Protein AF-A0A0L7MQJ2-F1 (afdb_monomer_lite)

Organism: Comamonas testosteroni (NCBI:txid285)

Secondary structure (DSSP, 8-state):
--EEEEETTEE-SSHHHHHHHHHHS-TT-EEEEEEEETTEEEEEEEEPPSS---GGGGTT-SEEEEEEEE--TT-SS-EEEEEPPEEES--TTTHHHHHHHHHHHHHHHHHHTT----TTPEEEEEEES-HHHHHHHHHHHHHHHHSHHHHHTT-EEEEE----

InterPro domains:
  IPR001478 PDZ domain [PF13180] (2-48)
  IPR036034 PDZ superfamily [G3DSA:2.30.42.10] (1-57)
  IPR036034 PDZ superfamily [SSF50156] (2-57)

Radius of gyration: 17.22 Å; chains: 1; bounding box: 42×33×40 Å

Structure (mmCIF, N/CA/C/O backbone):
data_AF-A0A0L7MQJ2-F1
#
_entry.id   AF-A0A0L7MQJ2-F1
#
loop_
_atom_site.group_PDB
_atom_site.id
_atom_site.type_symbol
_atom_site.label_atom_id
_atom_site.label_alt_id
_atom_site.label_comp_id
_atom_site.label_asym_id
_atom_site.label_entity_id
_atom_site.label_seq_id
_atom_site.pdbx_PDB_ins_code
_atom_site.Cartn_x
_atom_site.Cartn_y
_atom_site.Cartn_z
_atom_site.occupancy
_atom_site.B_iso_or_equiv
_atom_site.auth_seq_id
_atom_site.auth_comp_id
_atom_site.auth_asym_id
_atom_site.auth_atom_id
_atom_site.pdbx_PDB_model_num
ATOM 1 N N . MET A 1 1 ? -9.897 9.387 10.960 1.00 54.31 1 MET A N 1
ATOM 2 C CA . MET A 1 1 ? -9.555 7.980 11.228 1.00 54.31 1 MET A CA 1
ATOM 3 C C . MET A 1 1 ? -10.835 7.204 11.083 1.00 54.31 1 MET A C 1
ATOM 5 O O . MET A 1 1 ? -11.811 7.571 11.732 1.00 54.31 1 MET A O 1
ATOM 9 N N . ASP A 1 2 ? -10.810 6.209 10.210 1.00 71.81 2 ASP A N 1
ATOM 10 C CA . ASP A 1 2 ? -11.964 5.371 9.940 1.00 71.81 2 ASP A CA 1
ATOM 11 C C . ASP A 1 2 ? -11.776 4.053 10.677 1.00 71.81 2 ASP A C 1
ATOM 13 O O . ASP A 1 2 ? -10.704 3.455 10.597 1.00 71.81 2 ASP A O 1
ATOM 17 N N . VAL A 1 3 ? -12.790 3.622 11.420 1.00 79.94 3 VAL A N 1
ATOM 18 C CA . VAL A 1 3 ? -12.745 2.364 12.175 1.00 79.94 3 VAL A CA 1
ATOM 19 C C . VAL A 1 3 ? -13.822 1.448 11.630 1.00 79.94 3 VAL A C 1
ATOM 21 O O . VAL A 1 3 ? -15.001 1.785 11.690 1.00 79.94 3 VAL A O 1
ATOM 24 N N . ILE A 1 4 ? -13.433 0.299 11.084 1.00 84.31 4 ILE A N 1
ATOM 25 C CA . ILE A 1 4 ? -14.390 -0.712 10.633 1.00 84.31 4 ILE A CA 1
ATOM 26 C C . ILE A 1 4 ? -14.901 -1.451 11.870 1.00 84.31 4 ILE A C 1
ATOM 28 O O . ILE A 1 4 ? -14.121 -2.099 12.562 1.00 84.31 4 ILE A O 1
ATOM 32 N N . PHE A 1 5 ? -16.200 -1.350 12.145 1.00 82.50 5 PHE A N 1
ATOM 33 C CA . PHE A 1 5 ? -16.848 -2.069 13.247 1.00 82.50 5 PHE A CA 1
ATOM 34 C C . PHE A 1 5 ? -17.380 -3.422 12.814 1.00 82.50 5 PHE A C 1
ATOM 36 O O . PHE A 1 5 ? -17.315 -4.393 13.565 1.00 82.50 5 PHE A O 1
ATOM 43 N N . SER A 1 6 ? -17.945 -3.476 11.609 1.00 89.44 6 SER A N 1
ATOM 44 C CA . SER A 1 6 ? -18.527 -4.700 11.095 1.00 89.44 6 SER A CA 1
ATOM 45 C C . SER A 1 6 ? -18.398 -4.816 9.588 1.00 89.44 6 SER A C 1
ATOM 47 O O . SER A 1 6 ? -18.327 -3.816 8.868 1.00 89.44 6 SER A O 1
ATOM 49 N N . ALA A 1 7 ? -18.384 -6.063 9.133 1.00 90.88 7 ALA A N 1
ATOM 50 C CA . ALA A 1 7 ? -18.475 -6.431 7.734 1.00 90.88 7 ALA A CA 1
ATOM 51 C C . ALA A 1 7 ? -19.572 -7.493 7.574 1.00 90.88 7 ALA A C 1
ATOM 53 O O . ALA A 1 7 ? -19.578 -8.483 8.302 1.00 90.88 7 ALA A O 1
ATOM 54 N N . ASP A 1 8 ? -20.531 -7.255 6.678 1.00 92.19 8 ASP A N 1
ATOM 55 C CA . ASP A 1 8 ? -21.753 -8.056 6.491 1.00 92.19 8 ASP A CA 1
ATOM 56 C C . ASP A 1 8 ? -22.468 -8.381 7.809 1.00 92.19 8 ASP A C 1
ATOM 58 O O . ASP A 1 8 ? -22.819 -9.525 8.096 1.00 92.19 8 ASP A O 1
ATOM 62 N N . ASP A 1 9 ? -22.634 -7.347 8.638 1.00 90.06 9 ASP A N 1
ATOM 63 C CA . ASP A 1 9 ? -23.268 -7.422 9.958 1.00 90.06 9 ASP A CA 1
ATOM 64 C C . ASP A 1 9 ? -22.552 -8.332 10.979 1.00 90.06 9 ASP A C 1
ATOM 66 O O . ASP A 1 9 ? -23.074 -8.559 12.069 1.00 90.06 9 ASP A O 1
ATOM 70 N N . ARG A 1 10 ? -21.323 -8.783 10.688 1.00 91.81 10 ARG A N 1
ATOM 71 C CA . ARG A 1 10 ? -20.428 -9.421 11.665 1.00 91.81 10 ARG A CA 1
ATOM 72 C C . ARG A 1 10 ? -19.496 -8.396 12.285 1.00 91.81 10 ARG A C 1
ATOM 74 O O . ARG A 1 10 ? -18.801 -7.690 11.560 1.00 91.81 10 ARG A O 1
ATOM 81 N N . GLU A 1 11 ? -19.477 -8.319 13.609 1.00 91.56 11 GLU A N 1
ATOM 82 C CA . GLU A 1 11 ? -18.579 -7.428 14.344 1.00 91.56 11 GLU A CA 1
ATOM 83 C C . GLU A 1 11 ? -17.162 -8.000 14.424 1.00 91.56 11 GLU A C 1
ATOM 85 O O . GLU A 1 11 ? -16.973 -9.202 14.621 1.00 91.56 11 GLU A O 1
ATOM 90 N N . PHE A 1 12 ? -16.164 -7.125 14.299 1.00 87.38 12 PHE A N 1
ATOM 91 C CA . PHE A 1 12 ? -14.752 -7.484 14.408 1.00 87.38 12 PHE A CA 1
ATOM 92 C C . PHE A 1 12 ? -14.077 -6.599 15.450 1.00 87.38 12 PHE A C 1
ATOM 94 O O . PHE A 1 12 ? -14.210 -5.378 15.428 1.00 87.38 12 PHE A O 1
ATOM 101 N N . ASN A 1 13 ? -13.332 -7.217 16.364 1.00 83.62 13 ASN A N 1
ATOM 102 C CA . ASN A 1 13 ? -12.618 -6.516 17.435 1.00 83.62 13 ASN A CA 1
ATOM 103 C C . ASN A 1 13 ? -11.101 -6.425 17.193 1.00 83.62 13 ASN A C 1
ATOM 105 O O . ASN A 1 13 ? -10.390 -5.829 17.998 1.00 83.62 13 ASN A O 1
ATOM 109 N N . ASN A 1 14 ? -10.599 -7.020 16.108 1.00 81.44 14 ASN A N 1
ATOM 110 C CA . ASN A 1 14 ? -9.199 -6.945 15.699 1.00 81.44 14 ASN A CA 1
ATOM 111 C C . ASN A 1 14 ? -9.054 -7.121 14.177 1.00 81.44 14 ASN A C 1
ATOM 113 O O . ASN A 1 14 ? -9.897 -7.746 13.525 1.00 81.44 14 ASN A O 1
ATOM 117 N N . SER A 1 15 ? -7.968 -6.589 13.618 1.00 81.25 15 SER A N 1
ATOM 118 C CA . SER A 1 15 ? -7.682 -6.624 12.181 1.00 81.25 15 SER A CA 1
ATOM 119 C C . SER A 1 15 ? -7.475 -8.040 11.641 1.00 81.25 15 SER A C 1
ATOM 121 O O . SER A 1 15 ? -7.954 -8.331 10.550 1.00 81.25 15 SER A O 1
ATOM 123 N N . ASP A 1 16 ? -6.835 -8.937 12.393 1.00 80.31 16 ASP A N 1
ATOM 124 C CA . ASP A 1 16 ? -6.547 -10.307 11.940 1.00 80.31 16 ASP A CA 1
ATOM 125 C C . ASP A 1 16 ? -7.831 -11.113 11.679 1.00 80.31 16 ASP A C 1
ATOM 127 O O . ASP A 1 16 ? -7.945 -11.829 10.680 1.00 80.31 16 ASP A O 1
ATOM 131 N N . SER A 1 17 ? -8.835 -10.951 12.543 1.00 85.44 17 SER A N 1
ATOM 132 C CA . SER A 1 17 ? -10.152 -11.579 12.402 1.00 85.44 17 SER A CA 1
ATOM 133 C C . SER A 1 17 ? -10.933 -11.026 11.210 1.00 85.44 17 SER A C 1
ATOM 135 O O . SER A 1 17 ? -11.518 -11.804 10.452 1.00 85.44 17 SER A O 1
ATOM 137 N N . LEU A 1 18 ? -10.878 -9.707 10.989 1.00 87.31 18 LEU A N 1
ATOM 138 C CA . LEU A 1 18 ? -11.463 -9.070 9.811 1.00 87.31 18 LEU A CA 1
ATOM 139 C C . LEU A 1 18 ? -10.779 -9.575 8.538 1.00 87.31 18 LEU A C 1
ATOM 141 O O . LEU A 1 18 ? -11.455 -10.032 7.626 1.00 87.31 18 LEU A O 1
ATOM 145 N N . MET A 1 19 ? -9.447 -9.568 8.487 1.00 84.31 19 MET A N 1
ATOM 146 C CA . MET A 1 19 ? -8.677 -10.034 7.330 1.00 84.31 19 MET A CA 1
ATOM 147 C C . MET A 1 19 ? -8.956 -11.503 7.002 1.00 84.31 19 MET A C 1
ATOM 149 O O . MET A 1 19 ? -9.140 -11.845 5.836 1.00 84.31 19 MET A O 1
ATOM 153 N N . SER A 1 20 ? -9.049 -12.361 8.021 1.00 84.56 20 SER A N 1
ATOM 154 C CA . SER A 1 20 ? -9.398 -13.777 7.847 1.00 84.56 20 SER A CA 1
ATOM 155 C C . SER A 1 20 ? -10.807 -13.950 7.280 1.00 84.56 20 SER A C 1
ATOM 157 O O . SER A 1 20 ? -11.027 -14.789 6.409 1.00 84.56 20 SER A O 1
ATOM 159 N N . TYR A 1 21 ? -11.762 -13.132 7.734 1.00 89.81 21 TYR A N 1
ATOM 160 C CA . TYR A 1 21 ? -13.109 -13.121 7.173 1.00 89.81 21 TYR A CA 1
ATOM 161 C C . TYR A 1 21 ? -13.108 -12.664 5.715 1.00 89.81 21 TYR A C 1
ATOM 163 O O . TYR A 1 21 ? -13.649 -13.367 4.865 1.00 89.81 21 TYR A O 1
ATOM 171 N N . LEU A 1 22 ? -12.452 -11.544 5.405 1.00 87.75 22 LEU A N 1
ATOM 172 C CA . LEU A 1 22 ? -12.350 -11.029 4.039 1.00 87.75 22 LEU A CA 1
ATOM 173 C C . LEU A 1 22 ? -11.725 -12.052 3.082 1.00 87.75 22 LEU A C 1
ATOM 175 O O . LEU A 1 22 ? -12.209 -12.209 1.967 1.00 87.75 22 LEU A O 1
ATOM 179 N N . ALA A 1 23 ? -10.711 -12.796 3.534 1.00 83.69 23 ALA A N 1
ATOM 180 C CA . ALA A 1 23 ? -10.074 -13.858 2.756 1.00 83.69 23 ALA A CA 1
ATOM 181 C C . ALA A 1 23 ? -10.982 -15.077 2.498 1.00 83.69 23 ALA A C 1
ATOM 183 O O . ALA A 1 23 ? -10.712 -15.853 1.585 1.00 83.69 23 ALA A O 1
ATOM 184 N N . SER A 1 24 ? -12.041 -15.264 3.293 1.00 87.94 24 SER A N 1
ATOM 185 C CA . SER A 1 24 ? -13.023 -16.342 3.104 1.00 87.94 24 SER A CA 1
ATOM 186 C C . SER A 1 24 ? -14.137 -15.994 2.114 1.00 87.94 24 SER A C 1
ATOM 188 O O . SER A 1 24 ? -14.896 -16.875 1.707 1.00 87.94 24 SER A O 1
ATOM 190 N N . LEU A 1 25 ? -14.266 -14.716 1.754 1.00 87.31 25 LEU A N 1
ATOM 191 C CA . LEU A 1 25 ? -15.318 -14.237 0.869 1.00 87.31 25 LEU A CA 1
ATOM 192 C C . LEU A 1 25 ? -14.962 -14.483 -0.588 1.00 87.31 25 LEU A C 1
ATOM 194 O O . LEU A 1 25 ? -13.791 -14.512 -0.970 1.00 87.31 25 LEU A O 1
ATOM 198 N N . SER A 1 26 ? -15.994 -14.656 -1.415 1.00 82.62 26 SER A N 1
ATOM 199 C CA . SER A 1 26 ? -15.747 -14.848 -2.829 1.00 82.62 26 SER A CA 1
ATOM 200 C C . SER A 1 26 ? -15.190 -13.563 -3.450 1.00 82.62 26 SER A C 1
ATOM 202 O O . SER A 1 26 ? -15.601 -12.459 -3.068 1.00 82.62 26 SER A O 1
ATOM 204 N N . PRO A 1 27 ? -14.342 -13.692 -4.477 1.00 74.94 27 PRO A N 1
ATOM 205 C CA . PRO A 1 27 ? -14.278 -12.720 -5.557 1.00 74.94 27 PRO A CA 1
ATOM 206 C C . PRO A 1 27 ? -15.634 -12.017 -5.849 1.00 74.94 27 PRO A C 1
ATOM 208 O O . PRO A 1 27 ? -16.691 -12.656 -5.807 1.00 74.94 27 PRO A O 1
ATOM 211 N N . ALA A 1 28 ? -15.615 -10.702 -6.087 1.00 77.81 28 ALA A N 1
ATOM 212 C CA . ALA A 1 28 ? -16.743 -9.828 -6.431 1.00 77.81 28 ALA A CA 1
ATOM 213 C C . ALA A 1 28 ? -17.837 -9.690 -5.360 1.00 77.81 28 ALA A C 1
ATOM 215 O O . ALA A 1 28 ? -18.887 -9.083 -5.609 1.00 77.81 28 ALA A O 1
ATOM 216 N N . HIS A 1 29 ? -17.601 -10.214 -4.153 1.00 83.19 29 HIS A N 1
ATOM 217 C CA . HIS A 1 29 ? -18.538 -10.093 -3.044 1.00 83.19 29 HIS A CA 1
ATOM 218 C C . HIS A 1 29 ? -18.775 -8.622 -2.690 1.00 83.19 29 HIS A C 1
ATOM 220 O O . HIS A 1 29 ? -17.838 -7.840 -2.499 1.00 83.19 29 HIS A O 1
ATOM 226 N N . LYS A 1 30 ? -20.053 -8.245 -2.592 1.00 86.50 30 LYS A N 1
ATOM 227 C CA . LYS A 1 30 ? -20.481 -6.903 -2.189 1.00 86.50 30 LYS A CA 1
ATOM 228 C C . LYS A 1 30 ? -20.462 -6.803 -0.670 1.00 86.50 30 LYS A C 1
ATOM 230 O O . LYS A 1 30 ? -21.480 -7.015 -0.015 1.00 86.50 30 LYS A O 1
ATOM 235 N N . LEU A 1 31 ? -19.297 -6.476 -0.136 1.00 90.06 31 LEU A N 1
ATOM 236 C CA . LEU A 1 31 ? -19.045 -6.318 1.284 1.00 90.06 31 LEU A CA 1
ATOM 237 C C . LEU A 1 31 ? -19.780 -5.097 1.839 1.00 90.06 31 LEU A C 1
ATOM 239 O O . LEU A 1 31 ? -19.535 -3.969 1.408 1.00 90.06 31 LEU A O 1
ATOM 243 N N . LYS A 1 32 ? -20.634 -5.294 2.841 1.00 91.31 32 LYS A N 1
ATOM 244 C CA . LYS A 1 32 ? -21.253 -4.191 3.585 1.00 91.31 32 LYS A CA 1
ATOM 245 C C . LYS A 1 32 ? -20.406 -3.855 4.802 1.00 91.31 32 LYS A C 1
ATOM 247 O O . LYS A 1 32 ? -20.385 -4.620 5.757 1.00 91.31 32 LYS A O 1
ATOM 252 N N . LEU A 1 33 ? -19.737 -2.712 4.798 1.00 91.38 33 LEU A N 1
ATOM 253 C CA . LEU A 1 33 ? -18.969 -2.226 5.939 1.00 91.38 33 LEU A CA 1
ATOM 254 C C . LEU A 1 33 ? -19.793 -1.247 6.773 1.00 91.38 33 LEU A C 1
ATOM 256 O O . LEU A 1 33 ? -20.361 -0.307 6.220 1.00 91.38 33 LEU A O 1
ATOM 260 N N . LYS A 1 34 ? -19.790 -1.404 8.100 1.00 90.19 34 LYS A N 1
ATOM 261 C CA . LYS A 1 34 ? -20.126 -0.307 9.020 1.00 90.19 34 LYS A CA 1
ATOM 262 C C . LYS A 1 34 ? -18.842 0.314 9.531 1.00 90.19 34 LYS A C 1
ATOM 264 O O . LYS A 1 34 ? -17.994 -0.375 10.101 1.00 90.19 34 LYS A O 1
ATOM 269 N N . VAL A 1 35 ? -18.711 1.616 9.326 1.00 89.75 35 VAL A N 1
ATOM 270 C CA . VAL A 1 35 ? -17.480 2.355 9.591 1.00 89.75 35 VAL A CA 1
ATOM 271 C C . VAL A 1 35 ? -17.783 3.534 10.504 1.00 89.75 35 VAL A C 1
ATOM 273 O O . VAL A 1 35 ? -18.723 4.287 10.253 1.00 89.75 35 VAL A O 1
ATOM 276 N N . TRP A 1 36 ? -16.991 3.720 11.558 1.00 85.06 36 TRP A N 1
ATOM 277 C CA . TRP A 1 36 ? -16.928 4.996 12.260 1.00 85.06 36 TRP A CA 1
ATOM 278 C C . TRP A 1 36 ? -16.154 5.980 11.403 1.00 85.06 36 TRP A C 1
ATOM 280 O O . TRP A 1 36 ? -14.962 5.780 11.176 1.00 85.06 36 TRP A O 1
ATOM 290 N N . ARG A 1 37 ? -16.791 7.061 10.976 1.00 82.88 37 ARG A N 1
ATOM 291 C CA . ARG A 1 37 ? -16.130 8.165 10.284 1.00 82.88 37 ARG A CA 1
ATOM 292 C C . ARG A 1 37 ? -16.773 9.471 10.734 1.00 82.88 37 ARG A C 1
ATOM 294 O O . ARG A 1 37 ? -17.986 9.562 10.900 1.00 82.88 37 ARG A O 1
ATOM 301 N N . ASN A 1 38 ? -15.954 10.491 10.991 1.00 79.19 38 ASN A N 1
ATOM 302 C CA . ASN A 1 38 ? -16.423 11.836 11.356 1.00 79.19 38 ASN A CA 1
ATOM 303 C C . ASN A 1 38 ? -17.430 11.876 12.528 1.00 79.19 38 ASN A C 1
ATOM 305 O O . ASN A 1 38 ? -18.396 12.632 12.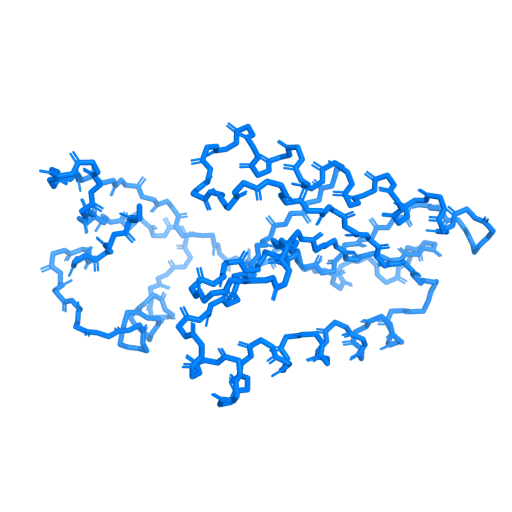497 1.00 79.19 38 ASN A O 1
ATOM 309 N N . ARG A 1 39 ? -17.187 11.080 13.583 1.00 80.75 39 ARG A N 1
ATOM 310 C CA . ARG A 1 39 ? -18.066 10.942 14.769 1.00 80.75 39 ARG A CA 1
ATOM 311 C C . ARG A 1 39 ? -19.461 10.374 14.469 1.00 80.75 39 ARG A C 1
ATOM 313 O O . ARG A 1 39 ? -20.384 10.565 15.257 1.00 80.75 39 ARG A O 1
ATOM 320 N N . SER A 1 40 ? -19.612 9.684 13.347 1.00 85.88 40 SER A N 1
ATOM 321 C CA . SER A 1 40 ? -20.857 9.046 12.945 1.00 85.88 40 SER A CA 1
ATOM 322 C C . SER A 1 40 ? -20.594 7.639 12.423 1.00 85.88 40 SER A C 1
ATOM 324 O O . SER A 1 40 ? -19.475 7.307 12.029 1.00 85.88 40 SER A O 1
ATOM 326 N N . THR A 1 41 ? -21.623 6.795 12.461 1.00 88.31 41 THR A N 1
ATOM 327 C CA . THR A 1 41 ? -21.567 5.475 11.830 1.00 88.31 41 THR A CA 1
ATOM 328 C C . THR A 1 41 ? -22.117 5.588 10.419 1.00 88.31 41 THR A C 1
ATOM 330 O O . THR A 1 41 ? -23.267 5.979 10.231 1.00 88.31 41 THR A O 1
ATOM 333 N N . GLU A 1 42 ? -21.306 5.213 9.440 1.00 90.12 42 GLU A N 1
ATOM 334 C CA . GLU A 1 42 ? -21.683 5.144 8.033 1.00 90.12 42 GLU A CA 1
ATOM 335 C C . GLU A 1 42 ? -21.735 3.681 7.585 1.00 90.12 42 GLU A C 1
ATOM 337 O O . GLU A 1 42 ? -20.976 2.839 8.066 1.00 90.12 42 GLU A O 1
ATOM 342 N N . SER A 1 43 ? -22.641 3.370 6.657 1.00 89.19 43 SER A N 1
ATOM 343 C CA . SER A 1 43 ? -22.674 2.073 5.978 1.00 89.19 43 SER A CA 1
ATOM 344 C C . SER A 1 43 ? -22.166 2.240 4.551 1.00 89.19 43 SER A C 1
ATOM 346 O O . SER A 1 43 ? -22.718 3.027 3.786 1.00 89.19 43 SER A O 1
ATOM 348 N N . LEU A 1 44 ? -21.125 1.494 4.195 1.00 88.31 44 LEU A N 1
ATOM 349 C CA . LEU A 1 44 ? -20.513 1.489 2.871 1.00 88.31 44 LEU A CA 1
ATOM 350 C C . LEU A 1 44 ? -20.717 0.119 2.230 1.00 88.31 44 LEU A C 1
ATOM 352 O O . LEU A 1 44 ? -20.667 -0.902 2.907 1.00 88.31 44 LEU A O 1
ATOM 356 N N . THR A 1 45 ? -20.933 0.083 0.918 1.00 86.38 45 THR A N 1
ATOM 357 C CA . THR A 1 45 ? -20.866 -1.166 0.148 1.00 86.38 45 THR A CA 1
ATOM 358 C C . THR A 1 45 ? -19.615 -1.127 -0.711 1.00 86.38 45 THR A C 1
ATOM 360 O O . THR A 1 45 ? -19.450 -0.207 -1.510 1.00 86.38 45 THR A O 1
ATOM 363 N N . VAL A 1 46 ? -18.739 -2.108 -0.532 1.00 84.00 46 VAL A N 1
ATOM 364 C CA . VAL A 1 46 ? -17.458 -2.233 -1.229 1.00 84.00 46 VAL A CA 1
ATOM 365 C C . VAL A 1 46 ? -17.469 -3.529 -2.021 1.00 84.00 46 VAL A C 1
ATOM 367 O O . VAL A 1 46 ? -17.873 -4.564 -1.504 1.00 84.00 46 VAL A O 1
ATOM 370 N N . ASN A 1 47 ? -17.025 -3.494 -3.271 1.00 77.88 47 ASN A N 1
ATOM 371 C CA . ASN A 1 47 ? -16.855 -4.721 -4.043 1.00 77.88 47 ASN A CA 1
ATOM 372 C C . ASN A 1 47 ? -15.457 -5.273 -3.762 1.00 77.88 47 ASN A C 1
ATOM 374 O O . ASN A 1 47 ? -14.467 -4.583 -4.010 1.00 77.88 47 ASN A O 1
ATOM 378 N N . LEU A 1 48 ? -15.374 -6.500 -3.250 1.00 74.56 48 LEU A N 1
ATOM 379 C CA . LEU A 1 48 ? -14.100 -7.198 -3.123 1.00 74.56 48 LEU A CA 1
ATOM 380 C C . LEU A 1 48 ? -13.603 -7.589 -4.515 1.00 74.56 48 LEU A C 1
ATOM 382 O O . LEU A 1 48 ? -14.332 -8.201 -5.287 1.00 74.56 48 LEU A O 1
ATOM 386 N N . SER A 1 49 ?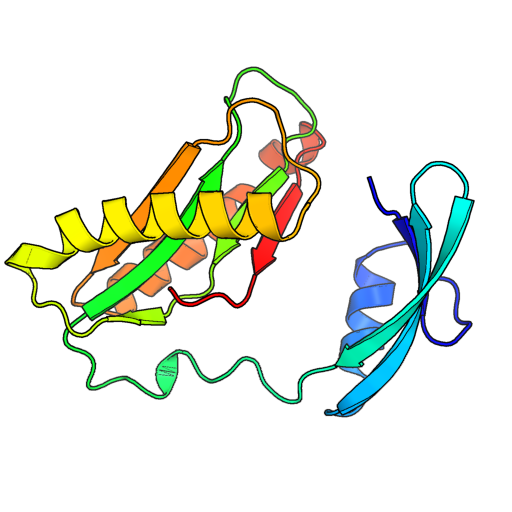 -12.377 -7.198 -4.853 1.00 66.69 49 SER A N 1
ATOM 387 C CA . SER A 1 49 ? -11.759 -7.569 -6.129 1.00 66.69 49 SER A CA 1
ATOM 388 C C . SER A 1 49 ? -11.266 -9.015 -6.090 1.00 66.69 49 SER A C 1
ATOM 390 O O . SER A 1 49 ? -10.627 -9.424 -5.122 1.00 66.69 49 SER A O 1
ATOM 392 N N . ASP A 1 50 ? -11.516 -9.757 -7.171 1.00 56.59 50 ASP A N 1
ATOM 393 C CA . ASP A 1 50 ? -11.200 -11.184 -7.340 1.00 56.59 50 ASP A CA 1
ATOM 394 C C . ASP A 1 50 ? -9.716 -11.512 -7.270 1.00 56.59 50 ASP A C 1
ATOM 396 O O . ASP A 1 50 ? -9.312 -12.635 -6.984 1.00 56.59 50 ASP A O 1
ATOM 400 N N . THR A 1 51 ? -8.898 -10.526 -7.591 1.00 51.22 51 THR A N 1
ATOM 401 C CA . THR A 1 51 ? -7.462 -10.659 -7.741 1.00 51.22 51 THR A CA 1
ATOM 402 C C . THR A 1 51 ? -6.841 -9.301 -7.463 1.00 51.22 51 THR A C 1
ATOM 404 O O . THR A 1 51 ? -7.344 -8.266 -7.909 1.00 51.22 51 THR A O 1
ATOM 407 N N . LYS A 1 52 ? -5.712 -9.293 -6.746 1.00 52.47 52 LYS A N 1
ATOM 408 C CA . LYS A 1 52 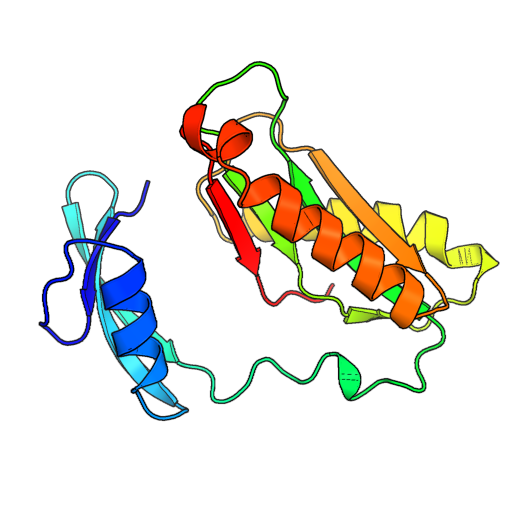? -4.680 -8.284 -6.997 1.00 52.47 52 LYS A CA 1
ATOM 409 C C . LYS A 1 52 ? -4.311 -8.470 -8.471 1.00 52.47 52 LYS A C 1
ATOM 411 O O . LYS A 1 52 ? -3.846 -9.564 -8.797 1.00 52.47 52 LYS A O 1
ATOM 416 N N . PRO A 1 53 ? -4.553 -7.501 -9.370 1.00 52.72 53 PRO A N 1
ATOM 417 C CA . PRO A 1 53 ? -4.158 -7.652 -10.761 1.00 52.72 53 PRO A CA 1
ATOM 418 C C . PRO A 1 53 ? -2.675 -7.982 -10.787 1.00 52.72 53 PRO A C 1
ATOM 420 O O . PRO A 1 53 ? -1.869 -7.249 -10.205 1.00 52.72 53 PRO A O 1
ATOM 423 N N . ASP A 1 54 ? -2.348 -9.123 -11.382 1.00 49.16 54 ASP A N 1
ATOM 424 C CA . ASP A 1 54 ? -1.051 -9.753 -11.219 1.00 49.16 54 ASP A CA 1
ATOM 425 C C . ASP A 1 54 ? 0.051 -8.748 -11.583 1.00 49.16 54 ASP A C 1
ATOM 427 O O . ASP A 1 54 ? 0.173 -8.313 -12.733 1.00 49.16 54 ASP A O 1
ATOM 431 N N . ALA A 1 55 ? 0.830 -8.306 -10.592 1.00 49.38 55 ALA A N 1
ATOM 432 C CA . ALA A 1 55 ? 2.007 -7.477 -10.850 1.00 49.38 55 ALA A CA 1
ATOM 433 C C . ALA A 1 55 ? 3.006 -8.253 -11.726 1.00 49.38 55 ALA A C 1
ATOM 435 O O . ALA A 1 55 ? 3.766 -7.658 -12.489 1.00 49.38 55 ALA A O 1
ATOM 436 N N . MET A 1 56 ? 2.947 -9.590 -11.656 1.00 46.84 56 MET A N 1
ATOM 437 C CA . MET A 1 56 ? 3.783 -10.514 -12.413 1.00 46.84 56 MET A CA 1
ATOM 438 C C . MET A 1 56 ? 3.299 -10.748 -13.850 1.00 46.84 56 MET A C 1
ATOM 440 O O . MET A 1 56 ? 4.057 -11.293 -14.650 1.00 46.84 56 MET A O 1
ATOM 444 N N . GLY A 1 57 ? 2.107 -10.271 -14.233 1.00 45.94 57 GLY A N 1
ATOM 445 C CA . GLY A 1 57 ? 1.597 -10.374 -15.608 1.00 45.94 57 GLY A CA 1
ATOM 446 C C . GLY A 1 57 ? 2.416 -9.595 -16.651 1.00 45.94 57 GLY A C 1
ATOM 447 O O . GLY A 1 57 ? 2.175 -9.722 -17.848 1.00 45.94 57 GLY A O 1
ATOM 448 N N . ALA A 1 58 ? 3.402 -8.807 -16.212 1.00 53.66 58 ALA A N 1
ATOM 449 C CA . ALA A 1 58 ? 4.268 -7.991 -17.056 1.00 53.66 58 ALA A CA 1
ATOM 450 C C . ALA A 1 58 ? 5.763 -8.313 -16.866 1.00 53.66 58 ALA A C 1
ATOM 452 O O . ALA A 1 58 ? 6.586 -7.401 -16.819 1.00 53.66 58 ALA A O 1
ATOM 453 N N . MET A 1 59 ? 6.153 -9.594 -16.789 1.00 57.41 59 MET A N 1
ATOM 454 C CA . MET A 1 59 ? 7.581 -9.987 -16.799 1.00 57.41 59 MET A CA 1
ATOM 455 C C . MET A 1 59 ? 8.367 -9.427 -18.004 1.00 57.41 59 MET A C 1
ATOM 457 O O . MET A 1 59 ? 9.583 -9.306 -17.926 1.00 57.41 59 MET A O 1
ATOM 461 N N . ASN A 1 60 ? 7.681 -9.029 -19.081 1.00 63.34 60 ASN A N 1
ATOM 462 C CA . ASN A 1 60 ? 8.272 -8.412 -20.276 1.00 63.34 60 ASN A CA 1
ATOM 463 C C . ASN A 1 60 ? 8.400 -6.876 -20.193 1.00 63.34 60 ASN A C 1
ATOM 465 O O . ASN A 1 60 ? 8.627 -6.221 -21.210 1.00 63.34 60 ASN A O 1
ATOM 469 N N . SER A 1 61 ? 8.199 -6.282 -19.016 1.00 77.44 61 SER A N 1
ATOM 470 C CA . SER A 1 61 ? 8.340 -4.840 -18.816 1.00 77.44 61 SER A CA 1
ATOM 471 C C . SER A 1 61 ? 9.810 -4.405 -18.845 1.00 77.44 61 SER A C 1
ATOM 473 O O . SER A 1 61 ? 10.683 -5.123 -18.363 1.00 77.44 61 SER A O 1
ATOM 475 N N . ALA A 1 62 ? 10.088 -3.209 -19.375 1.00 85.06 62 ALA A N 1
ATOM 476 C CA . ALA A 1 62 ? 11.442 -2.642 -19.412 1.00 85.06 62 ALA A CA 1
ATOM 477 C C . ALA A 1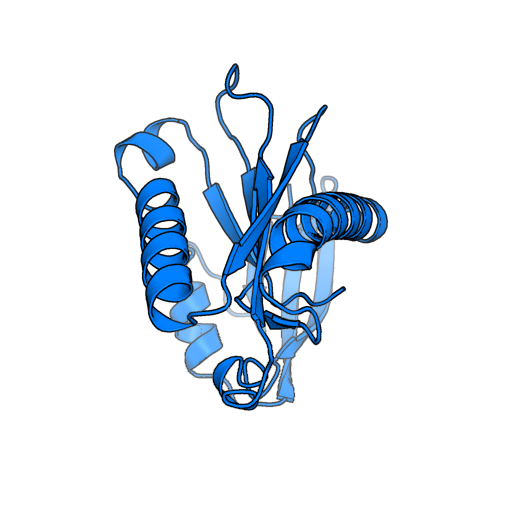 62 ? 11.955 -2.243 -18.015 1.00 85.06 62 ALA A C 1
ATOM 479 O O . ALA A 1 62 ? 13.162 -2.242 -17.762 1.00 85.06 62 ALA A O 1
ATOM 480 N N . GLY A 1 63 ? 11.032 -1.957 -17.096 1.00 89.88 63 GLY A N 1
ATOM 481 C CA . GLY A 1 63 ? 11.314 -1.837 -15.678 1.00 89.88 63 GLY A CA 1
ATOM 482 C C . GLY A 1 63 ? 10.074 -1.989 -14.813 1.00 89.88 63 GLY A C 1
ATOM 483 O O . GLY A 1 63 ? 8.958 -2.208 -15.292 1.00 89.88 63 GLY A O 1
ATOM 484 N N . PHE A 1 64 ? 10.292 -1.876 -13.511 1.00 91.56 64 PHE A N 1
ATOM 485 C CA . PHE A 1 64 ? 9.284 -2.021 -12.472 1.00 91.56 64 PHE A CA 1
ATOM 486 C C . PHE A 1 64 ? 9.482 -0.921 -11.437 1.00 91.56 64 PHE A C 1
ATOM 488 O O . PHE A 1 64 ? 10.616 -0.495 -11.207 1.00 91.56 64 PHE A O 1
ATOM 495 N N . CYS A 1 65 ? 8.404 -0.491 -10.791 1.00 93.56 65 CYS A N 1
ATOM 496 C CA . CYS A 1 65 ? 8.447 0.499 -9.724 1.00 93.56 65 CYS A CA 1
ATOM 497 C C . CYS A 1 65 ? 7.496 0.134 -8.584 1.00 93.56 65 CYS A C 1
ATOM 499 O O . CYS A 1 65 ? 6.502 -0.552 -8.795 1.00 93.56 65 CYS A O 1
ATOM 501 N N . TYR A 1 66 ? 7.781 0.634 -7.387 1.00 94.75 66 TYR A N 1
ATOM 502 C CA . TYR A 1 66 ? 6.772 0.855 -6.355 1.00 94.75 66 TYR A CA 1
ATOM 503 C C . TYR A 1 66 ? 6.899 2.287 -5.837 1.00 94.75 66 TYR A C 1
ATOM 505 O O . TYR A 1 66 ? 7.966 2.901 -5.927 1.00 94.75 66 TYR A O 1
ATOM 513 N N . ALA A 1 67 ? 5.807 2.826 -5.315 1.00 95.75 67 ALA A N 1
ATOM 514 C CA . ALA A 1 67 ? 5.751 4.144 -4.711 1.00 95.75 67 ALA A CA 1
ATOM 515 C C . ALA A 1 67 ? 5.438 4.034 -3.219 1.00 95.75 67 ALA A C 1
ATOM 517 O O . ALA A 1 67 ? 4.835 3.069 -2.756 1.00 95.75 67 ALA A O 1
ATOM 518 N N . LEU A 1 68 ? 5.859 5.033 -2.461 1.00 94.00 68 LEU A N 1
ATOM 519 C CA . LEU A 1 68 ? 5.595 5.154 -1.038 1.00 94.00 68 LEU A CA 1
ATOM 520 C C . LEU A 1 68 ? 5.289 6.610 -0.692 1.00 94.00 68 LEU A C 1
ATOM 522 O O . LEU A 1 68 ? 5.846 7.534 -1.284 1.00 94.00 68 LEU A O 1
ATOM 526 N N . ALA A 1 69 ? 4.410 6.814 0.279 1.00 92.50 69 ALA A N 1
ATOM 527 C CA . ALA A 1 69 ? 4.150 8.115 0.866 1.00 92.50 69 ALA A CA 1
ATOM 528 C C . ALA A 1 69 ? 4.338 8.017 2.381 1.00 92.50 69 ALA A C 1
ATOM 530 O O . ALA A 1 69 ? 3.591 7.312 3.064 1.00 92.50 69 ALA A O 1
ATOM 531 N N . ILE A 1 70 ? 5.358 8.711 2.889 1.00 89.25 70 ILE A N 1
ATOM 532 C CA . ILE A 1 70 ? 5.779 8.657 4.295 1.00 89.25 70 ILE A CA 1
ATOM 533 C C . ILE A 1 70 ? 5.597 10.044 4.928 1.00 89.25 70 ILE A C 1
ATOM 535 O O . ILE A 1 70 ? 5.943 11.054 4.301 1.00 89.25 70 ILE A O 1
ATOM 539 N N . PRO A 1 71 ? 5.036 10.132 6.147 1.00 84.56 71 PRO A N 1
ATOM 540 C CA . PRO A 1 71 ? 4.937 11.385 6.882 1.00 84.56 71 PRO A CA 1
ATOM 541 C C . PRO A 1 71 ? 6.308 11.842 7.415 1.00 84.56 71 PRO A C 1
ATOM 543 O O . PRO A 1 71 ? 7.262 11.065 7.443 1.00 84.56 71 PRO A O 1
ATOM 546 N N . PRO A 1 72 ? 6.459 13.100 7.856 1.00 80.00 72 PRO A N 1
ATOM 547 C CA . PRO A 1 72 ? 7.672 13.531 8.545 1.00 80.00 72 PRO A CA 1
ATOM 548 C C . PRO A 1 72 ? 7.932 12.645 9.777 1.00 80.00 72 PRO A C 1
ATOM 550 O O . PRO A 1 72 ? 7.032 12.441 10.585 1.00 80.00 72 PRO A O 1
ATOM 553 N 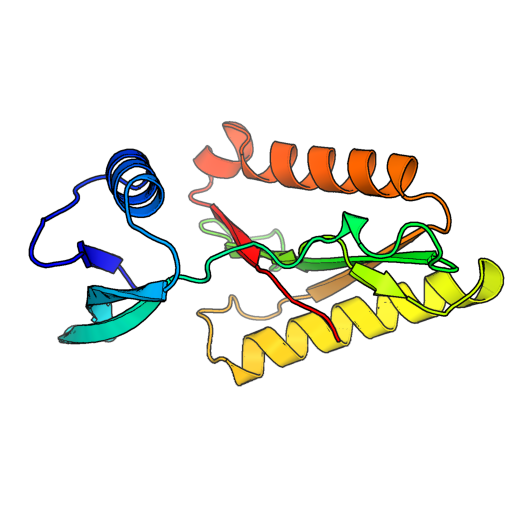N . MET A 1 73 ? 9.155 12.127 9.934 1.00 66.31 73 MET A N 1
ATOM 554 C CA . MET A 1 73 ? 9.515 11.141 10.974 1.00 66.31 73 MET A CA 1
ATOM 555 C C . MET A 1 73 ? 9.493 11.671 12.423 1.00 66.31 73 MET A C 1
ATOM 557 O O . MET A 1 73 ? 9.885 10.964 13.344 1.00 66.31 73 MET A O 1
ATOM 561 N N . GLU A 1 74 ? 9.035 12.898 12.655 1.00 62.88 74 GLU A N 1
ATOM 562 C CA . GLU A 1 74 ? 9.072 13.554 13.970 1.00 62.88 74 GLU A CA 1
ATOM 563 C C . GLU A 1 74 ? 7.831 13.262 14.841 1.00 62.88 74 GLU A C 1
ATOM 565 O O . GLU A 1 74 ? 7.640 13.893 15.878 1.00 62.88 74 GLU A O 1
ATOM 570 N N . GLY A 1 75 ? 6.977 12.307 14.448 1.00 62.44 75 GLY A N 1
ATOM 571 C CA . GLY A 1 75 ? 5.702 12.022 15.117 1.00 62.44 75 GLY A CA 1
ATOM 572 C C . GLY A 1 75 ? 5.488 10.560 15.517 1.00 62.44 75 GLY A C 1
ATOM 573 O O . GLY A 1 75 ? 6.085 9.645 14.955 1.00 62.44 75 GLY A O 1
ATOM 574 N N . MET A 1 76 ? 4.587 10.350 16.481 1.00 70.06 76 MET A N 1
ATOM 575 C CA . MET A 1 76 ? 3.943 9.058 16.763 1.00 70.06 76 MET A CA 1
ATOM 576 C C . MET A 1 76 ? 2.644 8.935 15.952 1.00 70.06 76 MET A C 1
ATOM 578 O O . MET A 1 76 ? 2.054 9.948 15.576 1.00 70.06 76 MET A O 1
ATOM 582 N N . ASN A 1 77 ? 2.158 7.708 15.751 1.00 75.62 77 ASN A N 1
ATOM 583 C CA . ASN A 1 77 ? 0.945 7.386 14.987 1.00 75.62 77 ASN A CA 1
ATOM 584 C C . ASN A 1 77 ? 1.039 7.714 13.485 1.00 75.62 77 ASN A C 1
ATOM 586 O O . ASN A 1 77 ? 0.128 8.302 12.898 1.00 75.62 77 ASN A O 1
ATOM 590 N N . ASN A 1 78 ? 2.155 7.343 12.855 1.00 82.50 78 ASN A N 1
ATOM 591 C CA . ASN A 1 78 ? 2.374 7.575 11.431 1.00 82.50 78 ASN A CA 1
ATOM 592 C C . ASN A 1 78 ? 1.611 6.561 10.575 1.00 82.50 78 ASN A C 1
ATOM 594 O O . ASN A 1 78 ? 1.664 5.361 10.826 1.00 82.50 78 ASN A O 1
ATOM 598 N N . LEU A 1 79 ? 0.967 7.043 9.512 1.00 85.81 79 LEU A N 1
ATOM 599 C CA . LEU A 1 79 ? 0.451 6.192 8.443 1.00 85.81 79 LEU A CA 1
ATOM 600 C C . LEU A 1 79 ? 1.404 6.249 7.257 1.00 85.81 79 LEU A C 1
ATOM 602 O O . LEU A 1 79 ? 1.555 7.307 6.641 1.00 85.81 79 LEU A O 1
ATOM 606 N N . VAL A 1 80 ? 2.032 5.116 6.948 1.00 88.88 80 VAL A N 1
ATOM 607 C CA . VAL A 1 80 ? 2.875 4.961 5.760 1.00 88.88 80 VAL A CA 1
ATOM 608 C C . VAL A 1 80 ? 2.100 4.220 4.685 1.00 88.88 80 VAL A C 1
ATOM 610 O O . VAL A 1 80 ? 1.608 3.118 4.913 1.00 88.88 80 VAL A O 1
ATOM 613 N N . TRP A 1 81 ? 2.018 4.817 3.502 1.00 91.12 81 TRP A N 1
ATOM 614 C CA . TRP A 1 81 ? 1.346 4.230 2.348 1.00 91.12 81 TRP A CA 1
ATOM 615 C C . TRP A 1 81 ? 2.386 3.655 1.403 1.00 91.12 81 TRP A C 1
ATOM 617 O O . TRP A 1 81 ? 3.352 4.335 1.071 1.00 91.12 81 TRP A O 1
ATOM 627 N N . VAL A 1 82 ? 2.184 2.428 0.942 1.00 93.19 82 VAL A N 1
ATOM 628 C CA . VAL A 1 82 ? 3.074 1.744 0.001 1.00 93.19 82 VAL A CA 1
ATOM 629 C C . VAL A 1 82 ? 2.226 1.197 -1.140 1.00 93.19 82 VAL A C 1
ATOM 631 O O . VAL A 1 82 ? 1.193 0.580 -0.898 1.00 93.19 82 VAL A O 1
ATOM 634 N N . SER A 1 83 ? 2.625 1.420 -2.387 1.00 92.50 83 SER A N 1
ATOM 635 C CA . SER A 1 83 ? 1.980 0.776 -3.526 1.00 92.50 83 SER A CA 1
ATOM 636 C C . SER A 1 83 ? 2.482 -0.656 -3.687 1.00 92.50 83 SER A C 1
ATOM 638 O O . SER A 1 83 ? 3.607 -0.994 -3.313 1.00 92.50 83 SER A O 1
ATOM 640 N N . ASP A 1 84 ? 1.693 -1.496 -4.339 1.00 90.25 84 ASP A N 1
ATOM 641 C CA . ASP A 1 84 ? 2.227 -2.697 -4.970 1.00 90.25 84 ASP A CA 1
ATOM 642 C C . ASP A 1 84 ? 3.268 -2.355 -6.047 1.00 90.25 84 ASP A C 1
ATOM 644 O O . ASP A 1 84 ? 3.311 -1.237 -6.571 1.00 90.25 84 ASP A O 1
ATOM 648 N N . ILE A 1 85 ? 4.099 -3.340 -6.396 1.00 90.62 85 ILE A N 1
ATOM 649 C CA . ILE A 1 85 ? 4.979 -3.247 -7.563 1.00 90.62 85 ILE A CA 1
ATOM 650 C C . ILE A 1 85 ? 4.131 -3.189 -8.839 1.00 90.62 85 ILE A C 1
ATOM 652 O O . ILE A 1 85 ? 3.205 -3.982 -9.020 1.00 90.62 85 ILE A O 1
ATOM 656 N N . PHE A 1 86 ? 4.483 -2.284 -9.748 1.00 89.25 86 PHE A N 1
ATOM 657 C CA . PHE A 1 86 ? 3.852 -2.129 -11.052 1.00 89.25 86 PHE A CA 1
ATOM 658 C C . PHE A 1 86 ? 4.889 -2.010 -12.181 1.00 89.25 86 PHE A C 1
ATOM 660 O O . PHE A 1 86 ? 6.002 -1.527 -11.958 1.00 89.25 86 PHE A O 1
ATOM 667 N N . PRO A 1 87 ? 4.551 -2.467 -13.400 1.00 88.88 87 PRO A N 1
ATOM 668 C CA . PRO A 1 87 ? 5.436 -2.363 -14.557 1.00 88.88 87 PRO A CA 1
ATOM 669 C C . PRO A 1 87 ? 5.502 -0.932 -15.106 1.00 88.88 87 PRO A C 1
ATOM 671 O O . PRO A 1 87 ? 4.515 -0.198 -15.067 1.00 88.88 87 PRO A O 1
ATOM 674 N N . VAL A 1 88 ? 6.649 -0.561 -15.677 1.00 88.62 88 VAL A N 1
ATOM 675 C CA . VAL A 1 88 ? 6.864 0.685 -16.427 1.00 88.62 88 VAL A CA 1
ATOM 676 C C . VAL A 1 88 ? 7.605 0.420 -17.740 1.00 88.62 88 VAL A C 1
ATOM 678 O O . VAL A 1 88 ? 8.480 -0.442 -17.820 1.00 88.62 88 VAL A O 1
ATOM 681 N N . ALA A 1 89 ? 7.280 1.188 -18.779 1.00 86.69 89 ALA A N 1
ATOM 682 C CA . ALA A 1 89 ? 7.894 1.043 -20.103 1.00 86.69 89 ALA A CA 1
ATOM 683 C C . ALA A 1 89 ? 9.311 1.650 -20.201 1.00 86.69 89 ALA A C 1
ATOM 685 O O . ALA A 1 89 ? 9.975 1.513 -21.228 1.00 86.69 89 ALA A O 1
ATOM 686 N N . ASP A 1 90 ? 9.775 2.336 -19.156 1.00 86.38 90 ASP A N 1
ATOM 687 C CA . ASP A 1 90 ? 11.056 3.036 -19.126 1.00 86.38 90 ASP A CA 1
ATOM 688 C C . ASP A 1 90 ? 12.249 2.075 -19.001 1.00 86.38 90 ASP A C 1
ATOM 690 O O . ASP A 1 90 ? 12.229 1.119 -18.227 1.00 86.38 90 ASP A O 1
ATOM 694 N N . GLN A 1 91 ? 13.323 2.364 -19.737 1.00 76.06 91 GLN A N 1
ATOM 695 C CA . GLN A 1 91 ? 14.595 1.640 -19.649 1.00 76.06 91 GLN A CA 1
ATOM 696 C C . GLN A 1 91 ? 15.500 2.212 -18.547 1.00 76.06 91 GLN A C 1
ATOM 698 O O . GLN A 1 91 ? 15.263 3.306 -18.032 1.00 76.06 91 GLN A O 1
ATOM 703 N N . GLN A 1 92 ? 16.580 1.494 -18.216 1.00 78.00 92 GLN A N 1
ATOM 704 C CA . GLN A 1 92 ? 17.430 1.736 -17.042 1.00 78.00 92 GLN A CA 1
ATOM 705 C C . GLN A 1 92 ? 17.843 3.200 -16.809 1.00 78.00 92 GLN A C 1
ATOM 707 O O . GLN A 1 92 ? 17.815 3.654 -15.668 1.00 78.00 92 GLN A O 1
ATOM 712 N N . SER A 1 93 ? 18.173 3.958 -17.857 1.00 79.31 93 SER A N 1
ATOM 713 C CA . SER A 1 93 ? 18.593 5.364 -17.740 1.00 79.31 93 SER A CA 1
ATOM 714 C C . SER A 1 93 ? 17.480 6.331 -17.309 1.00 79.31 93 SER A C 1
ATOM 716 O O . SER A 1 93 ? 17.780 7.405 -16.798 1.00 79.31 93 SER A O 1
ATOM 718 N N . GLN A 1 94 ? 16.209 5.962 -17.487 1.00 85.25 94 GLN A N 1
ATOM 719 C CA . GLN A 1 94 ? 15.037 6.799 -17.190 1.00 85.25 94 GLN A CA 1
ATOM 720 C C . GLN A 1 94 ? 14.325 6.396 -15.891 1.00 85.25 94 GLN A C 1
ATOM 722 O O . GLN A 1 94 ? 13.501 7.148 -15.369 1.00 85.25 94 GLN A O 1
ATOM 727 N N . LEU A 1 95 ? 14.662 5.234 -15.321 1.00 85.81 95 LEU A N 1
ATOM 728 C CA . LEU A 1 95 ? 13.973 4.698 -14.144 1.00 85.81 95 LEU A CA 1
ATOM 729 C C . LEU A 1 95 ? 14.100 5.586 -12.902 1.00 85.81 95 LEU A C 1
ATOM 731 O O . LEU A 1 95 ? 13.174 5.636 -12.098 1.00 85.81 95 LEU A O 1
ATOM 735 N N . GLN A 1 96 ? 15.200 6.324 -12.746 1.00 84.25 96 GLN A N 1
ATOM 736 C CA . GLN A 1 96 ? 15.355 7.232 -11.608 1.00 84.25 96 GLN A CA 1
ATOM 737 C C . GLN A 1 96 ? 14.373 8.413 -11.679 1.00 84.25 96 GLN A C 1
ATOM 739 O O . GLN A 1 96 ? 13.713 8.726 -10.688 1.00 84.25 96 GLN A O 1
ATOM 744 N N . LEU A 1 97 ? 14.221 9.022 -12.861 1.00 88.12 97 LEU A N 1
ATOM 745 C CA . LEU A 1 97 ? 13.237 10.083 -13.097 1.00 88.12 97 LEU A CA 1
ATOM 746 C C . LEU A 1 97 ? 11.808 9.546 -12.958 1.00 88.12 97 LEU A C 1
ATOM 748 O O . LEU A 1 97 ? 10.956 10.193 -12.346 1.00 88.12 97 LEU A O 1
ATOM 752 N N . ARG A 1 98 ? 11.562 8.325 -13.454 1.00 91.44 98 ARG A N 1
ATOM 753 C CA . ARG A 1 98 ? 10.283 7.631 -13.271 1.00 91.44 98 ARG A CA 1
ATOM 754 C C . ARG A 1 98 ? 9.952 7.422 -11.795 1.00 91.44 98 ARG A C 1
ATOM 756 O O . ARG A 1 98 ? 8.803 7.626 -11.421 1.00 91.44 98 ARG A O 1
ATOM 763 N N . GLY A 1 99 ? 10.930 7.056 -10.966 1.00 91.88 99 GLY A N 1
ATOM 764 C CA . GLY A 1 99 ? 10.746 6.869 -9.526 1.00 91.88 99 GLY A CA 1
ATOM 765 C C . GLY A 1 99 ? 10.256 8.140 -8.841 1.00 91.88 99 GLY A C 1
ATOM 766 O O . GLY A 1 99 ? 9.246 8.116 -8.142 1.00 91.88 99 GLY A O 1
ATOM 767 N N . GLN A 1 100 ? 10.895 9.278 -9.117 1.00 91.00 100 GLN A N 1
ATOM 768 C CA . GLN A 1 100 ? 10.445 10.562 -8.577 1.00 91.00 100 GLN A CA 1
ATOM 769 C C . GLN A 1 100 ? 9.013 10.900 -9.026 1.00 91.00 100 GLN A C 1
ATOM 771 O O . GLN A 1 100 ? 8.159 11.191 -8.189 1.00 91.00 100 GLN A O 1
ATOM 776 N N . ALA A 1 101 ? 8.728 10.783 -10.327 1.00 93.00 101 ALA A N 1
ATOM 777 C CA . ALA A 1 101 ? 7.400 11.053 -10.875 1.00 93.00 101 ALA A CA 1
ATOM 778 C C . ALA A 1 101 ? 6.318 10.129 -10.287 1.00 93.00 101 ALA A C 1
ATOM 780 O O . ALA A 1 101 ? 5.217 10.584 -9.981 1.00 93.00 101 ALA A O 1
ATOM 781 N N . ALA A 1 102 ? 6.632 8.846 -10.088 1.00 93.94 102 ALA A N 1
ATOM 782 C CA . ALA A 1 102 ? 5.731 7.879 -9.473 1.00 93.94 102 ALA A CA 1
ATOM 783 C C . ALA A 1 102 ? 5.434 8.220 -8.006 1.00 93.94 102 ALA A C 1
ATOM 785 O O . ALA A 1 102 ? 4.279 8.157 -7.592 1.00 93.94 102 ALA A O 1
ATOM 786 N N . GLY A 1 103 ? 6.445 8.621 -7.231 1.00 93.38 103 GLY A N 1
ATOM 787 C CA . GLY A 1 103 ? 6.260 9.044 -5.843 1.00 93.38 103 GLY A CA 1
ATOM 788 C C . GLY A 1 103 ? 5.343 10.261 -5.714 1.00 93.38 103 GLY A C 1
ATOM 789 O O . GLY A 1 103 ? 4.426 10.267 -4.891 1.00 93.38 103 GLY A O 1
ATOM 790 N N . ASP A 1 104 ? 5.548 11.274 -6.558 1.00 93.50 104 ASP A N 1
ATOM 791 C CA . ASP A 1 104 ? 4.694 12.463 -6.575 1.00 93.50 104 ASP A CA 1
ATOM 792 C C . ASP A 1 104 ? 3.269 12.152 -7.046 1.00 93.50 104 ASP A C 1
ATOM 794 O O . ASP A 1 104 ? 2.308 12.617 -6.428 1.00 93.50 104 ASP A O 1
ATOM 798 N N . ALA A 1 105 ? 3.115 11.323 -8.082 1.00 93.56 105 ALA A N 1
ATOM 799 C CA . ALA A 1 105 ? 1.808 10.873 -8.550 1.00 93.56 105 ALA A CA 1
ATOM 800 C C . ALA A 1 105 ? 1.054 10.088 -7.465 1.00 93.56 105 ALA A C 1
ATOM 802 O O . ALA A 1 105 ? -0.129 10.339 -7.243 1.00 93.56 105 ALA A O 1
ATOM 803 N N . PHE A 1 106 ? 1.738 9.203 -6.737 1.00 94.31 106 PHE A N 1
ATOM 804 C CA . PHE A 1 106 ? 1.131 8.419 -5.663 1.00 94.31 106 PHE A CA 1
ATOM 805 C C . PHE A 1 106 ? 0.684 9.295 -4.490 1.00 94.31 106 PHE A C 1
ATOM 807 O O . PHE A 1 106 ? -0.441 9.174 -4.007 1.00 94.31 106 PHE A O 1
ATOM 814 N N . LYS A 1 107 ? 1.526 10.245 -4.072 1.00 91.94 107 LYS A N 1
ATOM 815 C CA . LYS A 1 107 ? 1.168 11.247 -3.058 1.00 91.94 107 LYS A CA 1
ATOM 816 C C . LYS A 1 107 ? -0.083 12.034 -3.466 1.00 91.94 107 LYS A C 1
ATOM 818 O O . LYS A 1 107 ? -0.992 12.197 -2.652 1.00 91.94 107 LYS A O 1
ATOM 823 N N . ASN A 1 108 ? -0.142 12.493 -4.716 1.00 90.69 108 ASN A N 1
ATOM 824 C CA . ASN A 1 108 ? -1.283 13.248 -5.237 1.00 90.69 108 ASN A CA 1
ATOM 825 C C . ASN A 1 108 ? -2.553 12.388 -5.308 1.00 90.69 108 ASN A C 1
ATOM 827 O O . ASN A 1 108 ? -3.622 12.859 -4.930 1.00 90.69 108 ASN A O 1
ATOM 831 N N . PHE A 1 109 ? -2.437 11.125 -5.726 1.00 90.56 109 PHE A N 1
ATOM 832 C CA . PHE A 1 109 ? -3.543 10.165 -5.718 1.00 90.56 109 PHE A CA 1
ATOM 833 C C . PHE A 1 109 ? -4.142 10.022 -4.315 1.00 90.56 109 PHE A C 1
ATOM 835 O O . PHE A 1 109 ? -5.337 10.227 -4.124 1.00 90.56 109 PHE A O 1
ATOM 842 N N . LEU A 1 110 ? -3.305 9.783 -3.302 1.00 88.69 110 LEU A N 1
ATOM 843 C CA . LEU A 1 110 ? -3.771 9.663 -1.920 1.00 88.69 110 LEU A CA 1
ATOM 844 C C . LEU A 1 110 ? -4.482 10.943 -1.433 1.00 88.69 110 LEU A C 1
ATOM 846 O O . LEU A 1 110 ? -5.383 10.863 -0.598 1.00 88.69 110 LEU A O 1
ATOM 850 N N . GLN A 1 111 ? -4.054 12.124 -1.908 1.00 86.12 111 GLN A N 1
ATOM 851 C CA . GLN A 1 111 ? -4.670 13.411 -1.553 1.00 86.12 111 GLN A CA 1
ATOM 852 C C . GLN A 1 111 ? -6.051 13.562 -2.197 1.00 86.12 111 GLN A C 1
ATOM 854 O O . GLN A 1 111 ? -6.989 14.026 -1.548 1.00 86.12 111 GLN A O 1
ATOM 859 N N . GLN A 1 112 ? -6.182 13.147 -3.458 1.00 84.25 112 GLN A N 1
ATOM 860 C CA . GLN A 1 112 ? -7.439 13.172 -4.206 1.00 84.25 112 GLN A CA 1
ATOM 861 C C . GLN A 1 112 ? -8.472 12.208 -3.620 1.00 84.25 112 GLN A C 1
ATOM 863 O O . GLN A 1 112 ? -9.631 12.586 -3.452 1.00 84.25 112 GLN A O 1
ATOM 868 N N . GLU A 1 113 ? -8.034 11.018 -3.211 1.00 78.06 113 GLU A N 1
ATOM 869 C CA . GLU A 1 113 ? -8.873 10.003 -2.563 1.00 78.06 113 GLU A CA 1
ATOM 870 C C . GLU A 1 113 ? -9.286 10.375 -1.127 1.00 78.06 113 GLU A C 1
ATOM 872 O O . GLU A 1 113 ? -10.000 9.625 -0.463 1.00 78.06 113 GLU A O 1
ATOM 877 N N . LYS A 1 114 ? -8.859 11.547 -0.626 1.00 70.00 114 LYS A N 1
ATOM 878 C CA . LYS A 1 114 ? -9.152 12.048 0.731 1.00 70.00 114 LYS A CA 1
ATOM 879 C C . LYS A 1 114 ? -8.825 11.029 1.821 1.00 70.00 114 LYS A C 1
ATOM 881 O O . LYS A 1 114 ? -9.469 10.989 2.873 1.00 70.00 114 LYS A O 1
ATOM 886 N N . VAL A 1 115 ? -7.808 10.212 1.572 1.00 70.19 115 VAL A N 1
ATOM 887 C CA . VAL A 1 115 ? -7.296 9.272 2.557 1.00 70.19 115 VAL A CA 1
ATOM 888 C C . VAL A 1 115 ? -6.806 10.083 3.765 1.00 70.19 115 VAL A C 1
ATOM 890 O O . VAL A 1 115 ? -6.251 11.164 3.573 1.00 70.19 115 VAL A O 1
ATOM 893 N N . PRO A 1 116 ? -7.015 9.643 5.019 1.00 61.25 116 PRO A N 1
ATOM 894 C CA . PRO A 1 116 ? -6.455 10.333 6.173 1.00 61.25 116 PRO A CA 1
ATOM 895 C C . PRO A 1 116 ? -4.931 10.436 6.049 1.00 61.25 116 PRO A C 1
ATOM 897 O O . PRO A 1 116 ? -4.216 9.436 6.089 1.00 61.25 116 PRO A O 1
ATOM 900 N N . GLN A 1 117 ? -4.445 11.660 5.877 1.00 65.94 117 GLN A N 1
ATOM 901 C CA . GLN A 1 117 ? -3.040 11.958 5.644 1.00 65.94 117 GLN A CA 1
ATOM 902 C C . GLN A 1 117 ? -2.458 12.747 6.807 1.00 65.94 117 GLN A C 1
ATOM 904 O O . GLN A 1 117 ? -3.083 13.680 7.312 1.00 65.94 117 GLN A O 1
ATOM 909 N N . ALA A 1 118 ? -1.230 12.414 7.197 1.00 66.38 118 ALA A N 1
ATOM 910 C CA . ALA A 1 118 ? -0.450 13.310 8.034 1.00 66.38 118 ALA A CA 1
ATOM 911 C C . ALA A 1 118 ? -0.082 14.572 7.238 1.00 66.38 118 ALA A C 1
ATOM 913 O O . ALA A 1 118 ? 0.140 14.522 6.023 1.00 66.38 118 ALA A O 1
ATOM 914 N N . SER A 1 119 ? 0.035 15.706 7.926 1.00 66.44 119 SER A N 1
ATOM 915 C CA . SER A 1 119 ? 0.551 16.933 7.320 1.00 66.44 119 SER A CA 1
ATOM 916 C C . SER A 1 119 ? 1.974 16.712 6.800 1.00 66.44 119 SER A C 1
ATOM 918 O O . SER A 1 119 ? 2.839 16.257 7.546 1.00 66.44 119 SER A O 1
ATOM 920 N N . GLY A 1 120 ? 2.233 17.071 5.540 1.00 75.56 120 GLY A N 1
ATOM 921 C CA . GLY A 1 120 ? 3.587 17.053 4.978 1.00 75.56 120 GLY A CA 1
ATOM 922 C C . GLY A 1 120 ? 4.080 15.692 4.474 1.00 75.56 120 GLY A C 1
ATOM 923 O O . GLY A 1 120 ? 5.285 15.449 4.508 1.00 75.56 120 GLY A O 1
ATOM 924 N N . LEU A 1 121 ? 3.185 14.815 4.000 1.00 85.56 121 LEU A N 1
ATOM 925 C CA . LEU A 1 121 ? 3.572 13.573 3.316 1.00 85.56 121 LEU A CA 1
ATOM 926 C C . LEU A 1 121 ? 4.588 13.827 2.198 1.00 85.56 121 LEU A C 1
ATOM 928 O O . LEU A 1 121 ? 4.389 14.678 1.326 1.00 85.56 121 LEU A O 1
ATOM 932 N N . LYS A 1 122 ? 5.653 13.028 2.197 1.00 90.19 122 LYS A N 1
ATOM 933 C CA . LYS A 1 122 ? 6.640 12.977 1.121 1.00 90.19 122 LYS A CA 1
ATOM 934 C C . LYS A 1 122 ? 6.401 11.731 0.285 1.00 90.19 122 LYS A C 1
ATOM 936 O O . LYS A 1 122 ? 6.297 10.635 0.830 1.00 90.19 122 LYS A O 1
ATOM 941 N N . GLY A 1 123 ? 6.305 11.923 -1.027 1.00 91.25 123 GLY A N 1
ATOM 942 C CA . GLY A 1 123 ? 6.216 10.840 -1.997 1.00 91.25 123 GLY A CA 1
ATOM 943 C C . GLY A 1 123 ? 7.608 10.415 -2.444 1.00 91.25 123 GLY A C 1
ATOM 944 O O . GLY A 1 123 ? 8.440 11.265 -2.754 1.00 91.25 123 GLY A O 1
ATOM 945 N N . PHE A 1 124 ? 7.849 9.112 -2.503 1.00 93.69 124 PHE A N 1
ATOM 946 C CA . PHE A 1 124 ? 9.042 8.533 -3.109 1.00 93.69 124 PHE A CA 1
ATOM 947 C C . PHE A 1 124 ? 8.624 7.403 -4.041 1.00 93.69 124 PHE A C 1
ATOM 949 O O . PHE A 1 124 ? 7.604 6.752 -3.826 1.00 93.69 124 PHE A O 1
ATOM 956 N N . GLY A 1 125 ? 9.413 7.160 -5.078 1.00 94.12 125 GLY A N 1
ATOM 957 C CA . GLY A 1 125 ? 9.256 5.978 -5.908 1.00 94.12 125 GLY A CA 1
ATOM 958 C C . GLY A 1 125 ? 10.606 5.349 -6.171 1.00 94.12 125 GLY A C 1
ATOM 959 O O . GLY A 1 125 ? 11.602 6.037 -6.400 1.00 94.12 125 GLY A O 1
ATOM 960 N N . ILE A 1 126 ? 10.625 4.027 -6.097 1.00 94.75 126 ILE A N 1
ATOM 961 C CA . ILE A 1 126 ? 11.810 3.209 -6.291 1.00 94.75 126 ILE A CA 1
ATOM 962 C C . ILE A 1 126 ? 11.541 2.351 -7.512 1.00 94.75 126 ILE A C 1
ATOM 964 O O . ILE A 1 126 ? 10.539 1.642 -7.575 1.00 94.75 126 ILE A O 1
ATOM 968 N N . CYS A 1 127 ? 12.438 2.445 -8.487 1.00 93.94 127 CYS A N 1
ATOM 969 C CA . CYS A 1 127 ? 12.323 1.753 -9.757 1.00 93.94 127 CYS A CA 1
ATOM 970 C C . CYS A 1 127 ? 13.583 0.942 -10.044 1.00 93.94 127 CYS A C 1
ATOM 972 O O . CYS A 1 127 ? 14.692 1.339 -9.689 1.00 93.94 127 CYS A O 1
ATOM 974 N N . SER A 1 128 ? 13.411 -0.193 -10.710 1.00 92.06 128 SER A N 1
ATOM 975 C CA . SER A 1 128 ? 14.490 -1.108 -11.068 1.00 92.06 128 SER A CA 1
ATOM 976 C C . SER A 1 128 ? 14.150 -1.830 -12.372 1.00 92.06 128 SER A C 1
ATOM 978 O O . SER A 1 128 ? 12.991 -2.202 -12.570 1.00 92.06 128 SER A O 1
ATOM 980 N N . PRO A 1 129 ? 15.136 -2.085 -13.251 1.00 90.25 129 PRO A N 1
ATOM 981 C CA . PRO A 1 129 ? 14.925 -2.949 -14.409 1.00 90.25 129 PRO A CA 1
ATOM 982 C C . PRO A 1 129 ? 14.790 -4.423 -13.985 1.00 90.25 129 PRO A C 1
ATOM 984 O O . PRO A 1 129 ? 14.260 -5.245 -14.722 1.00 90.25 129 PRO A O 1
ATOM 987 N N . ASN A 1 130 ? 15.258 -4.770 -12.780 1.00 89.31 130 ASN A N 1
ATOM 988 C CA . ASN A 1 130 ? 15.218 -6.116 -12.224 1.00 89.31 130 ASN A CA 1
ATOM 989 C C . ASN A 1 130 ? 14.082 -6.244 -11.197 1.00 89.31 130 ASN A C 1
ATOM 991 O O . ASN A 1 130 ? 14.148 -5.652 -10.111 1.00 89.31 130 ASN A O 1
ATOM 995 N N . LEU A 1 131 ? 13.072 -7.053 -11.534 1.00 88.00 131 LEU A N 1
ATOM 996 C CA . LEU A 1 131 ? 11.917 -7.331 -10.678 1.00 88.00 131 LEU A CA 1
ATOM 997 C C . LEU A 1 131 ? 12.308 -7.995 -9.353 1.00 88.00 131 LEU A C 1
ATOM 999 O O . LEU A 1 131 ? 11.760 -7.635 -8.315 1.00 88.00 131 LEU A O 1
ATOM 1003 N N . ASN A 1 132 ? 13.264 -8.926 -9.355 1.00 89.06 132 ASN A N 1
ATOM 1004 C CA . ASN A 1 132 ? 13.681 -9.622 -8.135 1.00 89.06 132 ASN A CA 1
ATOM 1005 C C . ASN A 1 132 ? 14.346 -8.652 -7.155 1.00 89.06 132 ASN A C 1
ATOM 1007 O O . ASN A 1 132 ? 14.011 -8.644 -5.974 1.00 89.06 132 ASN A O 1
ATOM 1011 N N . SER A 1 133 ? 15.236 -7.785 -7.646 1.00 89.75 133 SER A N 1
ATOM 1012 C CA . SER A 1 133 ? 15.856 -6.742 -6.821 1.00 89.75 133 SER A CA 1
ATOM 1013 C C . SER A 1 133 ? 14.811 -5.796 -6.231 1.00 89.75 133 SER A C 1
ATOM 1015 O O . SER A 1 133 ? 14.869 -5.486 -5.042 1.00 89.75 133 SER A O 1
ATOM 1017 N N . LEU A 1 134 ? 13.825 -5.383 -7.034 1.00 91.81 134 LEU A N 1
ATOM 1018 C CA . LEU A 1 134 ? 12.750 -4.517 -6.558 1.00 91.81 134 LEU A CA 1
ATOM 1019 C C . LEU A 1 134 ? 11.856 -5.215 -5.531 1.00 91.81 134 LEU A C 1
ATOM 1021 O O . LEU A 1 134 ? 11.492 -4.613 -4.530 1.00 91.81 134 LEU A O 1
ATOM 1025 N N . THR A 1 135 ? 11.542 -6.489 -5.758 1.00 91.44 135 THR A N 1
ATOM 1026 C CA . THR A 1 135 ? 10.739 -7.317 -4.851 1.00 91.44 135 THR A CA 1
ATOM 1027 C C . THR A 1 135 ? 11.425 -7.474 -3.500 1.00 91.44 135 THR A C 1
ATOM 1029 O O . THR A 1 135 ? 10.767 -7.378 -2.469 1.00 91.44 135 THR A O 1
ATOM 1032 N N . THR A 1 136 ? 12.748 -7.644 -3.477 1.00 93.38 136 THR A N 1
ATOM 1033 C CA . THR A 1 136 ? 13.521 -7.676 -2.229 1.00 93.38 136 THR A CA 1
ATOM 1034 C C . THR A 1 136 ? 13.431 -6.352 -1.473 1.00 93.38 136 THR A C 1
ATOM 1036 O O . THR A 1 136 ? 13.162 -6.365 -0.273 1.00 93.38 136 THR A O 1
ATOM 1039 N N . LEU A 1 137 ? 13.609 -5.215 -2.158 1.00 93.56 137 LEU A N 1
ATOM 1040 C CA . LEU A 1 137 ? 13.491 -3.887 -1.539 1.00 93.56 137 LEU A CA 1
ATOM 1041 C C . LEU A 1 137 ? 12.076 -3.634 -1.013 1.00 93.56 137 LEU A C 1
ATOM 1043 O O . LEU A 1 137 ? 11.906 -3.216 0.128 1.00 93.56 137 LEU A O 1
ATOM 1047 N N . TRP A 1 138 ? 11.065 -3.969 -1.809 1.00 94.12 138 TRP A N 1
ATOM 1048 C CA . TRP A 1 138 ? 9.665 -3.834 -1.433 1.00 94.12 138 TRP A CA 1
ATOM 1049 C C . TRP A 1 138 ? 9.309 -4.706 -0.224 1.00 94.12 138 TRP A C 1
ATOM 1051 O O . TRP A 1 138 ? 8.709 -4.223 0.729 1.00 94.12 138 TRP A O 1
ATOM 1061 N N . ASN A 1 139 ? 9.741 -5.970 -0.192 1.00 92.19 139 ASN A N 1
ATOM 1062 C CA . ASN A 1 139 ? 9.526 -6.843 0.963 1.00 92.19 139 ASN A CA 1
ATOM 1063 C C . ASN A 1 139 ? 10.237 -6.328 2.223 1.00 92.19 139 ASN A C 1
ATOM 1065 O O . ASN A 1 139 ? 9.679 -6.432 3.314 1.00 92.19 139 ASN A O 1
ATOM 1069 N N . ALA A 1 140 ? 11.443 -5.765 2.089 1.00 93.00 140 ALA A N 1
ATOM 1070 C CA . ALA A 1 140 ? 12.155 -5.146 3.204 1.00 93.00 140 ALA A CA 1
ATOM 1071 C C . ALA A 1 140 ? 11.411 -3.907 3.736 1.00 93.00 140 ALA A C 1
ATOM 1073 O O . ALA A 1 140 ? 11.279 -3.754 4.950 1.00 93.00 140 ALA A O 1
ATOM 1074 N N . GLU A 1 141 ? 10.858 -3.083 2.843 1.00 93.12 141 GLU A N 1
ATOM 1075 C CA . GLU A 1 141 ? 9.993 -1.948 3.187 1.00 93.12 141 GLU A CA 1
ATOM 1076 C C . GLU A 1 141 ? 8.734 -2.411 3.937 1.00 93.12 141 GLU A C 1
ATOM 1078 O O . GLU A 1 141 ? 8.385 -1.890 4.991 1.00 93.12 141 GLU A O 1
ATOM 1083 N N . LEU A 1 142 ? 8.060 -3.456 3.452 1.00 91.06 142 LEU A N 1
ATOM 1084 C CA . LEU A 1 142 ? 6.891 -3.997 4.148 1.00 91.06 142 LEU A CA 1
ATOM 1085 C C . LEU A 1 142 ? 7.244 -4.595 5.513 1.00 91.06 142 LEU A C 1
ATOM 1087 O O . LEU A 1 142 ? 6.470 -4.471 6.464 1.00 91.06 142 LEU A O 1
ATOM 1091 N N . ALA A 1 143 ? 8.393 -5.260 5.619 1.00 89.94 143 ALA A N 1
ATOM 1092 C CA . ALA A 1 143 ? 8.863 -5.828 6.874 1.00 89.94 143 ALA A CA 1
ATOM 1093 C C . ALA A 1 143 ? 9.199 -4.736 7.902 1.00 89.94 143 ALA A C 1
ATOM 1095 O O . ALA A 1 143 ? 8.882 -4.906 9.082 1.00 89.94 143 ALA A O 1
ATOM 1096 N N . SER A 1 144 ? 9.772 -3.605 7.471 1.00 89.75 144 SER A N 1
ATOM 1097 C CA . SER A 1 144 ? 10.099 -2.478 8.355 1.00 89.75 144 SER A CA 1
ATOM 1098 C C . SER A 1 144 ? 8.833 -1.920 9.026 1.00 89.75 144 SER A C 1
ATOM 1100 O O . SER A 1 144 ? 8.795 -1.782 10.253 1.00 89.75 144 SER A O 1
ATOM 1102 N N . HIS A 1 145 ? 7.754 -1.745 8.256 1.00 87.31 145 HIS A N 1
ATOM 1103 C CA . HIS A 1 145 ? 6.462 -1.239 8.733 1.00 87.31 145 HIS A CA 1
ATOM 1104 C C . HIS A 1 145 ? 5.657 -2.248 9.557 1.00 87.31 145 HIS A C 1
ATOM 1106 O O . HIS A 1 145 ? 4.706 -1.889 10.247 1.00 87.31 145 HIS A O 1
ATOM 1112 N N . ARG A 1 146 ? 6.024 -3.530 9.514 1.00 86.06 146 ARG A N 1
ATOM 1113 C CA . ARG A 1 146 ? 5.417 -4.573 10.355 1.00 86.06 146 ARG A CA 1
ATOM 1114 C C . ARG A 1 146 ? 6.213 -4.841 11.629 1.00 86.06 146 ARG A C 1
ATOM 1116 O O . ARG A 1 146 ? 5.737 -5.596 12.478 1.00 86.06 146 ARG A O 1
ATOM 1123 N N . SER A 1 147 ? 7.401 -4.251 11.764 1.00 87.62 147 SER A N 1
ATOM 1124 C CA . SER A 1 147 ? 8.292 -4.501 12.893 1.00 87.62 147 SER A CA 1
ATOM 1125 C C . SER A 1 147 ? 7.673 -4.056 14.229 1.00 87.62 147 SER A C 1
ATOM 1127 O O . SER A 1 147 ? 6.953 -3.053 14.275 1.00 87.62 147 SER A O 1
ATOM 1129 N N . PRO A 1 148 ? 7.973 -4.749 15.346 1.00 86.06 148 PRO A N 1
ATOM 1130 C CA . PRO A 1 148 ? 7.497 -4.342 16.668 1.00 86.06 148 PRO A CA 1
ATOM 1131 C C . PRO A 1 148 ? 7.894 -2.909 17.036 1.00 86.06 148 PRO A C 1
ATOM 1133 O O . PRO A 1 148 ? 7.099 -2.194 17.636 1.00 86.06 148 PRO A O 1
ATOM 1136 N N . ALA A 1 149 ? 9.094 -2.471 16.639 1.00 86.88 149 ALA A N 1
ATOM 1137 C CA . ALA A 1 149 ? 9.577 -1.116 16.894 1.00 86.88 149 ALA A CA 1
ATOM 1138 C C . ALA A 1 149 ? 8.727 -0.056 16.179 1.00 86.88 149 ALA A C 1
ATOM 1140 O O . ALA A 1 149 ? 8.369 0.951 16.784 1.00 86.88 149 ALA A O 1
ATOM 1141 N N . PHE A 1 150 ? 8.349 -0.302 14.922 1.00 86.25 150 PHE A N 1
ATOM 1142 C CA . PHE A 1 150 ? 7.471 0.598 14.179 1.00 86.25 150 PHE A CA 1
ATOM 1143 C C . PHE A 1 150 ? 6.072 0.646 14.806 1.00 86.25 150 PHE A C 1
ATOM 1145 O O . PHE A 1 150 ? 5.575 1.727 15.125 1.00 86.25 150 PHE A O 1
ATOM 1152 N N . LYS A 1 151 ? 5.481 -0.519 15.099 1.00 84.94 151 LYS A N 1
ATOM 1153 C CA . LYS A 1 151 ? 4.159 -0.613 15.740 1.00 84.94 151 LYS A CA 1
ATOM 1154 C C . LYS A 1 151 ? 4.115 0.013 17.137 1.00 84.94 151 LYS A C 1
ATOM 1156 O O . LYS A 1 151 ? 3.101 0.593 17.510 1.00 84.94 151 LYS A O 1
ATOM 1161 N N . ALA A 1 152 ? 5.210 -0.044 17.899 1.00 85.56 152 ALA A N 1
ATOM 1162 C CA . ALA A 1 152 ? 5.300 0.557 19.233 1.00 85.56 152 ALA A CA 1
ATOM 1163 C C . ALA A 1 152 ? 5.132 2.088 19.225 1.00 85.56 152 ALA A C 1
ATOM 1165 O O . ALA A 1 152 ? 4.756 2.667 20.239 1.00 85.56 152 ALA A O 1
ATOM 1166 N N . THR A 1 153 ? 5.356 2.744 18.083 1.00 84.06 153 THR A N 1
ATOM 1167 C CA . THR A 1 153 ? 5.089 4.182 17.912 1.00 84.06 153 THR A CA 1
ATOM 1168 C C . THR A 1 153 ? 3.617 4.494 17.609 1.00 84.06 153 THR A C 1
ATOM 1170 O O . THR A 1 153 ? 3.284 5.649 17.348 1.00 84.06 153 THR A O 1
ATOM 1173 N N . GLY A 1 154 ? 2.743 3.480 17.586 1.00 80.31 154 GLY A N 1
ATOM 1174 C CA . GLY A 1 154 ? 1.354 3.585 17.126 1.00 80.31 154 GLY A CA 1
ATOM 1175 C C . GLY A 1 154 ? 1.216 3.725 15.607 1.00 80.31 154 GLY A C 1
ATOM 1176 O O . GLY A 1 154 ? 0.138 4.047 15.115 1.00 80.31 154 GLY A O 1
ATOM 1177 N N . SER A 1 155 ? 2.311 3.540 14.863 1.00 84.88 155 SER A N 1
ATOM 1178 C CA . SER A 1 155 ? 2.344 3.693 13.409 1.00 84.88 155 SER A CA 1
ATOM 1179 C C . SER A 1 155 ? 1.875 2.429 12.689 1.00 84.88 155 SER A C 1
ATOM 1181 O O . SER A 1 155 ? 2.095 1.312 13.158 1.00 84.88 155 SER A O 1
ATOM 1183 N N . GLU A 1 156 ? 1.276 2.615 11.517 1.00 85.12 156 GLU A N 1
ATOM 1184 C CA . GLU A 1 156 ? 0.687 1.559 10.691 1.00 85.12 156 GLU A CA 1
ATOM 1185 C C . GLU A 1 156 ? 1.141 1.708 9.231 1.00 85.12 156 GLU A C 1
ATOM 1187 O O . GLU A 1 156 ? 1.271 2.814 8.696 1.00 85.12 156 GLU A O 1
ATOM 1192 N N . GLY A 1 157 ? 1.403 0.570 8.587 1.00 86.69 157 GLY A N 1
ATOM 1193 C CA . GLY A 1 157 ? 1.756 0.493 7.172 1.00 86.69 157 GLY A CA 1
ATOM 1194 C C . GLY A 1 157 ? 0.574 -0.007 6.353 1.00 86.69 157 GLY A C 1
ATOM 1195 O O . GLY A 1 157 ? 0.040 -1.081 6.631 1.00 86.69 157 GLY A O 1
ATOM 1196 N N . VAL A 1 158 ? 0.191 0.736 5.319 1.00 86.38 158 VAL A N 1
ATOM 1197 C CA . VAL A 1 158 ? -0.926 0.395 4.436 1.00 86.38 158 VAL A CA 1
ATOM 1198 C C . VAL A 1 158 ? -0.411 0.131 3.031 1.00 86.38 158 VAL A C 1
ATOM 1200 O O . VAL A 1 158 ? 0.249 0.977 2.430 1.00 86.38 158 VAL A O 1
ATOM 1203 N N . VAL A 1 159 ? -0.736 -1.047 2.497 1.00 88.25 159 VAL A N 1
ATOM 1204 C CA . VAL A 1 159 ? -0.405 -1.417 1.118 1.00 88.25 159 VAL A CA 1
ATOM 1205 C C . VAL A 1 159 ? -1.620 -1.188 0.233 1.00 88.25 159 VAL A C 1
ATOM 1207 O O . VAL A 1 159 ? -2.702 -1.692 0.531 1.00 88.25 159 VAL A O 1
ATOM 1210 N N . LEU A 1 160 ? -1.439 -0.443 -0.853 1.00 85.12 160 LEU A N 1
ATOM 1211 C CA . LEU A 1 160 ? -2.471 -0.177 -1.844 1.00 85.12 160 LEU A CA 1
ATOM 1212 C C . LEU A 1 160 ? -2.094 -0.767 -3.194 1.00 85.12 160 LEU A C 1
ATOM 1214 O O . LEU A 1 160 ? -0.966 -0.633 -3.670 1.00 85.12 160 LEU A O 1
ATOM 1218 N N . TYR A 1 161 ? -3.088 -1.327 -3.867 1.00 84.06 161 TYR A N 1
ATOM 1219 C CA . TYR A 1 161 ? -2.970 -1.546 -5.293 1.00 84.06 161 TYR A CA 1
ATOM 1220 C C . TYR A 1 161 ? -3.113 -0.199 -6.012 1.00 84.06 161 TYR A C 1
ATOM 1222 O O . TYR A 1 161 ? -4.171 0.428 -5.971 1.00 84.06 161 TYR A O 1
ATOM 1230 N N . TRP A 1 162 ? -2.038 0.255 -6.651 1.00 85.94 162 TRP A N 1
ATOM 1231 C CA . TRP A 1 162 ? -1.993 1.522 -7.373 1.00 85.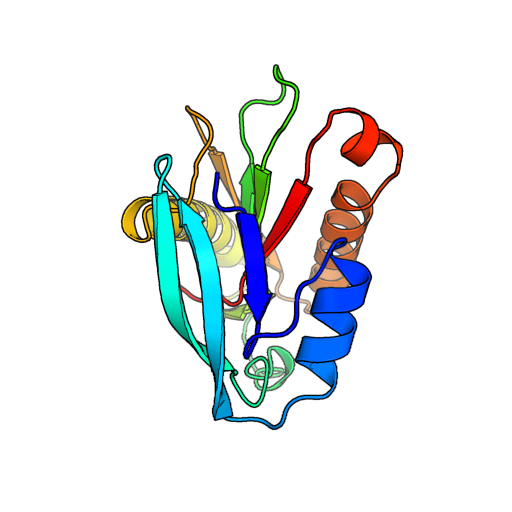94 162 TRP A CA 1
ATOM 1232 C C . TRP A 1 162 ? -1.037 1.425 -8.561 1.00 85.94 162 TRP A C 1
ATOM 1234 O O . TRP A 1 162 ? -0.004 0.757 -8.482 1.00 85.94 162 TRP A O 1
ATOM 1244 N N . ARG A 1 163 ? -1.392 2.098 -9.657 1.00 82.31 163 ARG A N 1
ATOM 1245 C CA . ARG A 1 163 ? -0.546 2.317 -10.834 1.00 82.31 163 ARG A CA 1
ATOM 1246 C C . ARG A 1 163 ? -0.776 3.758 -11.322 1.00 82.31 163 ARG A C 1
ATOM 1248 O O . ARG A 1 163 ? -1.921 4.205 -11.238 1.00 82.31 163 ARG A O 1
ATOM 1255 N N . PRO A 1 164 ? 0.273 4.472 -11.763 1.00 81.31 164 PRO A N 1
ATOM 1256 C CA . PRO A 1 164 ? 0.161 5.838 -12.276 1.00 81.31 164 PRO A CA 1
ATOM 1257 C C . PRO A 1 164 ? -0.572 5.920 -13.618 1.00 81.31 164 PRO A C 1
ATOM 1259 O O . PRO A 1 164 ? -0.606 4.900 -14.347 1.00 81.31 164 PRO A O 1
#

pLDDT: mean 83.33, std 11.2, range [45.94, 95.75]

Sequence (164 aa):
MDVIFSADDREFNNSDSLMSYLASLSPAHKLKLKVWRNRSTESLTVNLSDTKPDAMGAMNSAGFCYALAIPPMEGMNNLVWVSDIFPVADQQSQLQLRGQAAGDAFKNFLQQEKVPQASGLKGFGICSPNLNSLTTLWNAELASHRSPAFKATGSEGVVLYWRP

Foldseek 3Di:
DKDWQDKPPHGDPDDVVVVVVLVPDAAQDFIWTFIDDPNDTDTDTDTDHRDLPDQCVPPVALKKKKKKKWADPPAFATEIEIEDIHGDNDHPVCFQVVFQVNQVVVVVVCVVVVPDHDPPIGMTMDMDSDPVVNVVVSVVVVVVQVDPVNVVSVYHYHYDHDDD